Protein AF-A0A0G0DY60-F1 (afdb_monomer_lite)

Foldseek 3Di:
DDDDDDDPPPPPPPPDPVPQQPDDPPQQPAADVVLVVVLVVLLVVCVVVVPVLQDPVNLVVLLVVLVPDDSSSLSSCSRVDDSVVCVVRVSNVVSSVVNCVVVVRD

Structure (mmCIF, N/CA/C/O backbone):
data_AF-A0A0G0DY60-F1
#
_entry.id   AF-A0A0G0DY60-F1
#
loop_
_atom_site.group_PDB
_atom_site.id
_atom_site.type_symbol
_atom_site.label_atom_id
_atom_site.label_alt_id
_atom_site.label_comp_id
_atom_site.label_asym_id
_atom_site.label_entity_id
_atom_site.label_seq_id
_atom_site.pdbx_PDB_ins_code
_atom_site.Cartn_x
_atom_site.Cartn_y
_atom_site.Cartn_z
_atom_site.occupancy
_atom_site.B_iso_or_equiv
_atom_site.auth_seq_id
_atom_site.auth_comp_id
_atom_site.auth_asym_id
_atom_site.auth_atom_id
_atom_site.pdbx_PDB_model_num
ATOM 1 N N . MET A 1 1 ? 4.937 -46.566 -21.664 1.00 40.16 1 MET A N 1
ATOM 2 C CA . MET A 1 1 ? 4.928 -46.149 -20.248 1.00 40.16 1 MET A CA 1
ATOM 3 C C . MET A 1 1 ? 6.001 -45.088 -20.093 1.00 40.16 1 MET A C 1
ATOM 5 O O . MET A 1 1 ? 7.164 -45.420 -20.245 1.00 40.16 1 MET A O 1
ATOM 9 N N . GLY A 1 2 ? 5.619 -43.816 -19.971 1.00 41.22 2 GLY A N 1
ATOM 10 C CA . GLY A 1 2 ? 6.575 -42.716 -19.815 1.00 41.22 2 GLY A CA 1
ATOM 11 C C . GLY A 1 2 ? 6.740 -42.396 -18.337 1.00 41.22 2 GLY A C 1
ATOM 12 O O . GLY A 1 2 ? 5.759 -42.042 -17.687 1.00 41.22 2 GLY A O 1
ATOM 13 N N . GLU A 1 3 ? 7.946 -42.557 -17.801 1.00 44.81 3 GLU A N 1
ATOM 14 C CA . GLU A 1 3 ? 8.263 -42.118 -16.444 1.00 44.81 3 GLU A CA 1
ATOM 15 C C . GLU A 1 3 ? 8.274 -40.586 -16.380 1.00 44.81 3 GLU A C 1
ATOM 17 O O . GLU A 1 3 ? 8.989 -39.908 -17.118 1.00 44.81 3 GLU A O 1
ATOM 22 N N . LEU A 1 4 ? 7.450 -40.035 -15.488 1.00 55.19 4 LEU A N 1
ATOM 23 C CA . LEU A 1 4 ? 7.444 -38.617 -15.152 1.00 55.19 4 LEU A CA 1
ATOM 24 C C . LEU A 1 4 ? 8.700 -38.293 -14.337 1.00 55.19 4 LEU A C 1
ATOM 26 O O . LEU A 1 4 ? 8.800 -38.650 -13.162 1.00 55.19 4 LEU A O 1
ATOM 30 N N . ILE A 1 5 ? 9.642 -37.583 -14.956 1.00 58.72 5 ILE A N 1
ATOM 31 C CA . ILE A 1 5 ? 10.816 -37.020 -14.285 1.00 58.72 5 ILE A CA 1
ATOM 32 C C . ILE A 1 5 ? 10.327 -36.016 -13.229 1.00 58.72 5 ILE A C 1
ATOM 34 O O . ILE A 1 5 ? 9.822 -34.940 -13.555 1.00 58.72 5 ILE A O 1
ATOM 38 N N . LYS A 1 6 ? 10.467 -36.359 -11.945 1.00 47.03 6 LYS A N 1
ATOM 39 C CA . LYS A 1 6 ? 10.267 -35.414 -10.840 1.00 47.03 6 LYS A CA 1
ATOM 40 C C . LYS A 1 6 ? 11.516 -34.548 -10.707 1.00 47.03 6 LYS A C 1
ATOM 42 O O . LYS A 1 6 ? 12.555 -35.014 -10.252 1.00 47.03 6 LYS A O 1
ATOM 47 N N . PHE A 1 7 ? 11.401 -33.280 -11.088 1.00 56.94 7 PHE A N 1
ATOM 48 C CA . PHE A 1 7 ? 12.442 -32.283 -10.857 1.00 56.94 7 PHE A CA 1
ATOM 49 C C . PHE A 1 7 ? 12.549 -31.966 -9.351 1.00 56.94 7 PHE A C 1
ATOM 51 O O . PHE A 1 7 ? 11.551 -31.548 -8.750 1.00 56.94 7 PHE A O 1
ATOM 58 N N . PRO A 1 8 ? 13.731 -32.108 -8.722 1.00 45.53 8 PRO A N 1
ATOM 59 C CA . PRO A 1 8 ? 13.961 -31.680 -7.348 1.00 45.53 8 PRO A CA 1
ATOM 60 C C . PRO A 1 8 ? 14.134 -30.158 -7.350 1.00 45.53 8 PRO A C 1
ATOM 62 O O . PRO A 1 8 ? 15.235 -29.626 -7.439 1.00 45.53 8 PRO A O 1
ATOM 65 N N . GLY A 1 9 ? 13.016 -29.442 -7.355 1.00 44.66 9 GLY A N 1
ATOM 66 C CA . GLY A 1 9 ? 13.031 -27.982 -7.450 1.00 44.66 9 GLY A CA 1
ATOM 67 C C . GLY A 1 9 ? 11.677 -27.306 -7.284 1.00 44.66 9 GLY A C 1
ATOM 68 O O . GLY A 1 9 ? 11.631 -26.088 -7.136 1.00 44.66 9 GLY A O 1
ATOM 69 N N . ALA A 1 10 ? 10.577 -28.062 -7.221 1.00 43.22 10 ALA A N 1
ATOM 70 C CA . ALA A 1 10 ? 9.277 -27.539 -6.809 1.00 43.22 10 ALA A CA 1
ATOM 71 C C . ALA A 1 10 ? 9.225 -27.361 -5.281 1.00 43.22 10 ALA A C 1
ATOM 73 O O . ALA A 1 10 ? 8.332 -27.856 -4.601 1.00 43.22 10 ALA A O 1
ATOM 74 N N . GLY A 1 11 ? 10.214 -26.652 -4.732 1.00 40.91 11 GLY A N 1
ATOM 75 C CA . GLY A 1 11 ? 10.046 -25.986 -3.458 1.00 40.91 11 GLY A CA 1
ATOM 76 C C . GLY A 1 11 ? 8.960 -24.948 -3.673 1.00 40.91 11 GLY A C 1
ATOM 77 O O . GLY A 1 11 ? 9.221 -23.871 -4.208 1.00 40.91 11 GLY A O 1
ATOM 78 N N . THR A 1 12 ? 7.727 -25.291 -3.306 1.00 43.06 12 THR A N 1
ATOM 79 C CA . THR A 1 12 ? 6.711 -24.306 -2.957 1.00 43.06 12 THR A CA 1
ATOM 80 C C . THR A 1 12 ? 7.394 -23.325 -2.022 1.00 43.06 12 THR A C 1
ATOM 82 O O . THR A 1 12 ? 7.691 -23.656 -0.874 1.00 43.06 12 THR A O 1
ATOM 85 N N . LYS A 1 13 ? 7.748 -22.146 -2.541 1.00 42.16 13 LYS A N 1
ATOM 86 C CA . LYS A 1 13 ? 8.224 -21.041 -1.723 1.00 42.16 13 LYS A CA 1
ATOM 87 C C . LYS A 1 13 ? 7.042 -20.625 -0.860 1.00 42.16 13 LYS A C 1
ATOM 89 O O . LYS A 1 13 ? 6.289 -19.728 -1.216 1.00 42.16 13 LYS A O 1
ATOM 94 N N . SER A 1 14 ? 6.891 -21.296 0.273 1.00 46.50 14 SER A N 1
ATOM 95 C CA . SER A 1 14 ? 6.201 -20.792 1.451 1.00 46.50 14 SER A CA 1
ATOM 96 C C . SER A 1 14 ? 7.027 -19.620 1.972 1.00 46.50 14 SER A C 1
ATOM 98 O O . SER A 1 14 ? 7.756 -19.739 2.946 1.00 46.50 14 SER A O 1
ATOM 100 N N . VAL A 1 15 ? 7.043 -18.513 1.238 1.00 44.12 15 VAL A N 1
ATOM 101 C CA . VAL A 1 15 ? 7.861 -17.346 1.557 1.00 44.12 15 VAL A CA 1
ATOM 102 C C . VAL A 1 15 ? 6.949 -16.148 1.405 1.00 44.12 15 VAL A C 1
ATOM 104 O O . VAL A 1 15 ? 6.679 -15.756 0.279 1.00 44.12 15 VAL A O 1
ATOM 107 N N . GLU A 1 16 ? 6.445 -15.649 2.539 1.00 48.75 16 GLU A N 1
ATOM 108 C CA . GLU A 1 16 ? 6.073 -14.241 2.817 1.00 48.75 16 GLU A CA 1
ATOM 109 C C . GLU A 1 16 ? 4.984 -14.080 3.898 1.00 48.75 16 GLU A C 1
ATOM 111 O O . GLU A 1 16 ? 4.630 -12.949 4.210 1.00 48.75 16 GLU A O 1
ATOM 116 N N . LYS A 1 17 ? 4.485 -15.148 4.544 1.00 47.47 17 LYS A N 1
ATOM 117 C CA . LYS A 1 17 ? 3.609 -14.979 5.728 1.00 47.47 17 LYS A CA 1
ATOM 118 C C . LYS A 1 17 ? 4.347 -14.519 6.997 1.00 47.47 17 LYS A C 1
ATOM 120 O O . LYS A 1 17 ? 3.706 -14.007 7.902 1.00 47.47 17 LYS A O 1
ATOM 125 N N . ASP A 1 18 ? 5.675 -14.631 7.040 1.00 47.06 18 ASP A N 1
ATOM 126 C CA . ASP A 1 18 ? 6.495 -14.257 8.210 1.00 47.06 18 ASP A CA 1
ATOM 127 C C . ASP A 1 18 ? 6.767 -12.747 8.357 1.00 47.06 18 ASP A C 1
ATOM 129 O O . ASP A 1 18 ? 7.358 -12.309 9.338 1.00 47.06 18 ASP A O 1
ATOM 133 N N . ASN A 1 19 ? 6.337 -11.928 7.392 1.00 55.16 19 ASN A N 1
ATOM 134 C CA . ASN A 1 19 ? 6.605 -10.487 7.393 1.00 55.16 19 ASN A CA 1
ATOM 135 C C . ASN A 1 19 ? 5.370 -9.635 7.710 1.00 55.16 19 ASN A C 1
ATOM 137 O O . ASN A 1 19 ? 5.408 -8.437 7.448 1.00 55.16 19 ASN A O 1
ATOM 141 N N . SER A 1 20 ? 4.275 -10.206 8.225 1.00 58.12 20 SER A N 1
ATOM 142 C CA . SER A 1 20 ? 3.137 -9.380 8.648 1.00 58.12 20 SER A CA 1
ATOM 143 C C . SER A 1 20 ? 3.593 -8.354 9.699 1.00 58.12 20 SER A C 1
ATOM 145 O O . SER A 1 20 ? 4.403 -8.692 10.571 1.00 58.12 20 SER A O 1
ATOM 147 N N . PRO A 1 21 ? 3.117 -7.097 9.624 1.00 62.12 21 PRO A N 1
ATOM 148 C CA . PRO A 1 21 ? 3.497 -6.056 10.565 1.00 62.12 21 PRO A CA 1
ATOM 149 C C . PRO A 1 21 ? 3.193 -6.539 11.982 1.00 62.12 21 PRO A C 1
ATOM 151 O O . PRO A 1 21 ? 2.112 -7.066 12.259 1.00 62.12 21 PRO A O 1
ATOM 154 N N . LYS A 1 22 ? 4.172 -6.403 12.882 1.00 61.50 22 LYS A N 1
ATOM 155 C CA . LYS A 1 22 ? 3.987 -6.721 14.300 1.00 61.50 22 LYS A CA 1
ATOM 156 C C . LYS A 1 22 ? 3.059 -5.671 14.900 1.00 61.50 22 LYS A C 1
ATOM 158 O O . LYS A 1 22 ? 3.511 -4.654 15.415 1.00 61.50 22 LYS A O 1
ATOM 163 N N . ASN A 1 23 ? 1.761 -5.913 14.784 1.00 56.84 23 ASN A N 1
ATOM 164 C CA . ASN A 1 23 ? 0.735 -5.030 15.309 1.00 56.84 23 ASN A CA 1
ATOM 165 C C . ASN A 1 23 ? 0.715 -5.157 16.835 1.00 56.84 23 ASN A C 1
ATOM 167 O O . ASN A 1 23 ? 0.447 -6.237 17.362 1.00 56.84 23 ASN A O 1
ATOM 171 N N . LYS A 1 24 ? 0.983 -4.062 17.553 1.00 56.22 24 LYS A N 1
ATOM 172 C CA . LYS A 1 24 ? 0.576 -3.960 18.958 1.00 56.22 24 LYS A CA 1
ATOM 173 C C . LYS A 1 24 ? -0.938 -3.760 18.996 1.00 56.22 24 LYS A C 1
ATOM 175 O O . LYS A 1 24 ? -1.498 -3.099 18.117 1.00 56.22 24 LYS A O 1
ATOM 180 N N . GLU A 1 25 ? -1.605 -4.351 19.984 1.00 52.47 25 GLU A N 1
ATOM 181 C CA . GLU A 1 25 ? -3.057 -4.231 20.143 1.00 52.47 25 GLU A CA 1
ATOM 182 C C . GLU A 1 25 ? -3.475 -2.748 20.147 1.00 52.47 25 GLU A C 1
ATOM 184 O O . GLU A 1 25 ? -2.994 -1.957 20.954 1.00 52.47 25 GLU A O 1
ATOM 189 N N . GLY A 1 26 ? -4.342 -2.364 19.204 1.00 58.75 26 GLY A N 1
ATOM 190 C CA . GLY A 1 26 ? -4.925 -1.020 19.104 1.00 58.75 26 GLY A CA 1
ATOM 191 C C . GLY A 1 26 ? -4.231 -0.015 18.172 1.00 58.75 26 GLY A C 1
ATOM 192 O O . GLY A 1 26 ? -4.876 0.957 17.787 1.00 58.75 26 GLY A O 1
ATOM 193 N N . GLU A 1 27 ? -2.981 -0.229 17.737 1.00 60.53 27 GLU A N 1
ATOM 194 C CA . GLU A 1 27 ? -2.251 0.761 16.907 1.00 60.53 27 GLU A CA 1
ATOM 195 C C . GLU A 1 27 ? -2.738 0.833 15.442 1.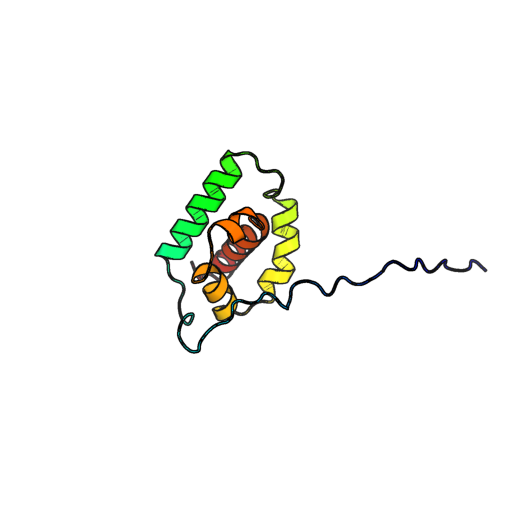00 60.53 27 GLU A C 1
ATOM 197 O O . GLU A 1 27 ? -2.514 1.8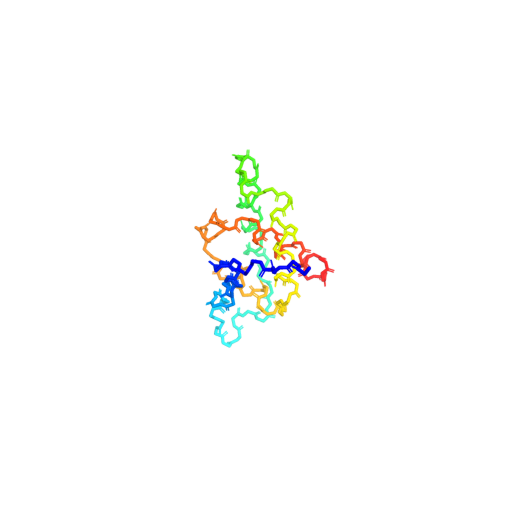36 14.766 1.00 60.53 27 GLU A O 1
ATOM 202 N N . ASN A 1 28 ? -3.458 -0.184 14.950 1.00 67.44 28 ASN A N 1
ATOM 203 C CA . ASN A 1 28 ? -3.857 -0.304 13.536 1.00 67.44 28 ASN A CA 1
ATOM 204 C C . ASN A 1 28 ? -5.359 -0.529 13.326 1.00 67.44 28 ASN A C 1
ATOM 206 O O . ASN A 1 28 ? -5.773 -1.076 12.308 1.00 67.44 28 ASN A O 1
ATOM 210 N N . SER A 1 29 ? -6.185 -0.101 14.281 1.00 75.88 29 SER A N 1
ATOM 211 C CA . SER A 1 29 ? -7.647 -0.222 14.188 1.00 75.88 29 SER A CA 1
ATOM 212 C C . SER A 1 29 ? -8.251 0.632 13.066 1.00 75.88 29 SER A C 1
ATOM 214 O O . SER A 1 29 ? -9.367 0.371 12.630 1.00 75.88 29 SER A O 1
ATOM 216 N N . TYR A 1 30 ? -7.516 1.645 12.598 1.00 83.12 30 TYR A N 1
ATOM 217 C CA . TYR A 1 30 ? -7.944 2.564 11.549 1.00 83.12 30 TYR A CA 1
ATOM 218 C C . TYR A 1 30 ? -6.796 2.878 10.588 1.00 83.12 30 TYR A C 1
ATOM 220 O O . TYR A 1 30 ? -5.621 2.897 10.972 1.00 83.12 30 TYR A O 1
ATOM 228 N N . LEU A 1 31 ? -7.152 3.182 9.341 1.00 85.88 31 LEU A N 1
ATOM 229 C CA . LEU A 1 31 ? -6.212 3.633 8.323 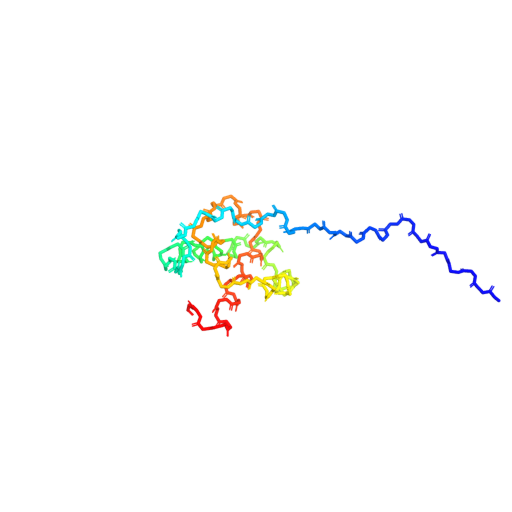1.00 85.88 31 LEU A CA 1
ATOM 230 C C . LEU A 1 31 ? -5.750 5.066 8.609 1.00 85.88 31 LEU A C 1
ATOM 232 O O . LEU A 1 31 ? -6.556 5.998 8.651 1.00 85.88 31 LEU A O 1
ATOM 236 N N . ASN A 1 32 ? -4.441 5.272 8.754 1.00 88.19 32 ASN A N 1
ATOM 237 C CA . ASN A 1 32 ? -3.879 6.612 8.856 1.00 88.19 32 ASN A CA 1
ATOM 238 C C . ASN A 1 32 ? -3.767 7.239 7.456 1.00 88.19 32 ASN A C 1
ATOM 240 O O . ASN A 1 32 ? -2.851 6.946 6.687 1.00 88.19 32 ASN A O 1
ATOM 244 N N . THR A 1 33 ? -4.690 8.143 7.127 1.00 87.56 33 THR A N 1
ATOM 245 C CA . THR A 1 33 ? -4.761 8.788 5.805 1.00 87.56 33 THR A CA 1
ATOM 246 C C . THR A 1 33 ? -3.526 9.621 5.465 1.00 87.56 33 THR A C 1
ATOM 248 O O . THR A 1 33 ? -3.153 9.699 4.296 1.00 87.56 33 THR A O 1
ATOM 251 N N . LYS A 1 34 ? -2.828 10.195 6.457 1.00 89.69 34 LYS A N 1
ATOM 252 C CA . LYS A 1 34 ? -1.557 10.899 6.212 1.00 89.69 34 LYS A CA 1
ATOM 253 C C . LYS A 1 34 ? -0.488 9.924 5.732 1.00 89.69 34 LYS A C 1
ATOM 255 O O . LYS A 1 34 ? 0.153 10.175 4.718 1.00 89.69 34 LYS A O 1
ATOM 260 N N . LYS A 1 35 ? -0.358 8.783 6.415 1.00 89.81 35 LYS A N 1
ATOM 261 C CA . LYS A 1 35 ? 0.572 7.714 6.032 1.00 89.81 35 LYS A CA 1
ATOM 262 C C . LYS A 1 35 ? 0.243 7.142 4.657 1.00 89.81 35 LYS A C 1
ATOM 264 O O . LYS A 1 35 ? 1.144 6.951 3.849 1.00 89.81 35 LYS A O 1
ATOM 269 N N . LEU A 1 36 ? -1.040 6.958 4.354 1.00 90.69 36 LEU A N 1
ATOM 270 C CA . LEU A 1 36 ? -1.494 6.541 3.028 1.00 90.69 36 LEU A CA 1
ATOM 271 C C . LEU A 1 36 ? -1.027 7.509 1.927 1.00 90.69 36 LEU A C 1
ATOM 273 O O . LEU A 1 36 ? -0.495 7.074 0.907 1.00 90.69 36 LEU A O 1
ATOM 277 N N . VAL A 1 37 ? -1.193 8.819 2.135 1.00 91.50 37 VAL A N 1
ATOM 278 C CA . VAL A 1 37 ? -0.736 9.843 1.182 1.00 91.50 37 VAL A CA 1
ATOM 279 C C . VAL A 1 37 ? 0.789 9.825 1.032 1.00 91.50 37 VAL A C 1
ATOM 281 O O . VAL A 1 37 ? 1.290 9.935 -0.087 1.00 91.50 37 VAL A O 1
ATOM 284 N N . GLU A 1 38 ? 1.540 9.637 2.121 1.00 91.12 38 GLU A N 1
ATOM 285 C CA . GLU A 1 38 ? 3.001 9.498 2.060 1.00 91.12 38 GLU A CA 1
ATOM 286 C C . GLU A 1 38 ? 3.421 8.276 1.219 1.00 91.12 38 GLU A C 1
ATOM 288 O O . GLU A 1 38 ? 4.255 8.408 0.319 1.00 91.12 38 GLU A O 1
ATOM 293 N N . VAL A 1 39 ? 2.788 7.114 1.431 1.00 90.38 39 VAL A N 1
ATOM 294 C CA . VAL A 1 39 ? 3.008 5.898 0.626 1.00 90.38 39 VAL A CA 1
ATOM 295 C C . VAL A 1 39 ? 2.732 6.175 -0.853 1.00 90.38 39 VAL A C 1
ATOM 297 O O . VAL A 1 39 ? 3.561 5.856 -1.706 1.00 90.38 39 VAL A O 1
ATOM 300 N N . LEU A 1 40 ? 1.602 6.810 -1.174 1.00 89.81 40 LEU A N 1
ATOM 301 C CA . LEU A 1 40 ? 1.227 7.144 -2.551 1.00 89.81 40 LEU A CA 1
ATOM 302 C C . LEU A 1 40 ? 2.226 8.082 -3.229 1.00 89.81 40 LEU A C 1
ATOM 304 O O . LEU A 1 40 ? 2.550 7.889 -4.405 1.00 89.81 40 LEU A O 1
ATOM 308 N N . ASN A 1 41 ? 2.743 9.071 -2.503 1.00 90.38 41 ASN A N 1
ATOM 309 C CA . ASN A 1 41 ? 3.761 9.980 -3.020 1.00 90.38 41 ASN A CA 1
ATOM 310 C C . ASN A 1 41 ? 5.052 9.230 -3.362 1.00 90.38 41 ASN A C 1
ATOM 312 O O . ASN A 1 41 ? 5.605 9.428 -4.447 1.00 90.38 41 ASN A O 1
ATOM 316 N N . ILE A 1 42 ? 5.491 8.317 -2.489 1.00 89.31 42 ILE A N 1
ATOM 317 C CA . ILE A 1 42 ? 6.673 7.480 -2.730 1.00 89.31 42 ILE A CA 1
ATOM 318 C C . ILE A 1 42 ? 6.436 6.578 -3.945 1.00 89.31 42 ILE A C 1
ATOM 320 O O . ILE A 1 42 ? 7.243 6.578 -4.872 1.00 89.31 42 ILE A O 1
ATOM 324 N N . LEU A 1 43 ? 5.308 5.865 -4.005 1.00 87.19 43 LEU A N 1
ATOM 325 C CA . LEU A 1 43 ? 4.969 5.005 -5.144 1.00 87.19 43 LEU A CA 1
ATOM 326 C C . LEU A 1 43 ? 4.914 5.787 -6.464 1.00 87.19 43 LEU A C 1
ATOM 328 O O . LEU A 1 43 ? 5.419 5.323 -7.486 1.00 87.19 43 LEU A O 1
ATOM 332 N N . THR A 1 44 ? 4.362 7.000 -6.442 1.00 86.62 44 THR A N 1
ATOM 333 C CA . THR A 1 44 ? 4.307 7.884 -7.614 1.00 86.62 44 THR A CA 1
ATOM 334 C C . THR A 1 44 ? 5.703 8.314 -8.060 1.00 86.62 44 THR A C 1
ATOM 336 O O . THR A 1 44 ? 5.987 8.318 -9.260 1.00 86.62 44 THR A O 1
ATOM 339 N N . ALA A 1 45 ? 6.594 8.642 -7.121 1.00 87.00 45 ALA A N 1
ATOM 340 C CA . ALA A 1 45 ? 7.984 8.970 -7.426 1.00 87.00 45 ALA A CA 1
ATOM 341 C C . ALA A 1 45 ? 8.728 7.770 -8.039 1.00 87.00 45 ALA A C 1
ATOM 343 O O . ALA A 1 45 ? 9.403 7.922 -9.056 1.00 87.00 45 ALA A O 1
ATOM 344 N N . LEU A 1 46 ? 8.537 6.567 -7.487 1.00 83.81 46 LEU A N 1
ATOM 345 C CA . LEU A 1 46 ? 9.139 5.331 -8.001 1.00 83.81 46 LEU A CA 1
ATOM 346 C C . LEU A 1 46 ? 8.617 4.968 -9.399 1.00 83.81 46 LEU A C 1
ATOM 348 O O . LEU A 1 46 ? 9.392 4.536 -10.251 1.00 83.81 46 LEU A O 1
ATOM 352 N N . LYS A 1 47 ? 7.327 5.204 -9.670 1.00 80.81 47 LYS A N 1
ATOM 353 C CA . LYS A 1 47 ? 6.735 5.033 -11.005 1.00 80.81 47 LYS A CA 1
ATOM 354 C C . LYS A 1 47 ? 7.333 6.007 -12.024 1.00 80.81 47 LYS A C 1
ATOM 356 O O . LYS A 1 47 ? 7.624 5.606 -13.145 1.00 80.81 47 LYS A O 1
ATOM 361 N N . LYS A 1 48 ? 7.531 7.276 -11.646 1.00 82.06 48 LYS A N 1
ATOM 362 C CA . LYS A 1 48 ? 8.167 8.290 -12.511 1.00 82.06 48 LYS A CA 1
ATOM 363 C C . LYS A 1 48 ? 9.634 7.979 -12.807 1.00 82.06 48 LYS A C 1
ATOM 365 O O . LYS A 1 48 ? 10.107 8.316 -13.884 1.00 82.06 48 LYS A O 1
ATOM 370 N N . ALA A 1 49 ? 10.328 7.328 -11.877 1.00 80.69 49 ALA A N 1
ATOM 371 C CA . ALA A 1 49 ? 11.707 6.880 -12.051 1.00 80.69 49 ALA A CA 1
ATOM 372 C C . ALA A 1 49 ? 11.847 5.607 -12.922 1.00 80.69 49 ALA A C 1
ATOM 374 O O . ALA A 1 49 ? 12.943 5.062 -13.008 1.00 80.69 49 ALA A O 1
ATOM 375 N N . ASP A 1 50 ? 10.756 5.128 -13.539 1.00 68.19 50 ASP A N 1
ATOM 376 C CA . ASP A 1 50 ? 10.692 3.927 -14.391 1.00 68.19 50 ASP A CA 1
ATOM 377 C C . ASP A 1 50 ? 11.328 2.679 -13.755 1.00 68.19 50 ASP A C 1
ATOM 379 O O . ASP A 1 50 ? 12.037 1.879 -14.375 1.00 68.19 50 ASP A O 1
ATOM 383 N N . ILE A 1 51 ? 11.094 2.501 -12.454 1.00 65.69 51 ILE A N 1
ATOM 384 C CA . ILE A 1 51 ? 11.617 1.339 -11.751 1.00 65.69 51 ILE A CA 1
ATOM 385 C C . ILE A 1 51 ? 10.836 0.110 -12.229 1.00 65.69 51 ILE A C 1
ATOM 387 O O . ILE A 1 51 ? 9.680 -0.099 -11.860 1.00 65.69 51 ILE A O 1
ATOM 391 N N . ARG A 1 52 ? 11.500 -0.744 -13.022 1.00 58.56 52 ARG A N 1
ATOM 392 C CA . ARG A 1 52 ? 10.945 -1.980 -13.621 1.00 58.56 52 ARG A CA 1
ATOM 393 C C . ARG A 1 52 ? 10.216 -2.902 -12.630 1.00 58.56 52 ARG A C 1
ATOM 395 O O . ARG A 1 52 ? 9.375 -3.696 -13.042 1.00 58.56 52 ARG A O 1
ATOM 402 N N . SER A 1 53 ? 10.516 -2.815 -11.331 1.00 57.91 53 SER A N 1
ATOM 403 C CA . SER A 1 53 ? 9.847 -3.576 -10.265 1.00 57.91 53 SER A CA 1
ATOM 404 C C . SER A 1 53 ? 8.450 -3.053 -9.888 1.00 57.91 53 SER A C 1
ATOM 406 O O . SER A 1 53 ? 7.799 -3.661 -9.036 1.00 57.91 53 SER A O 1
ATOM 408 N N . PHE A 1 54 ? 7.966 -1.977 -10.521 1.00 59.69 54 PHE A N 1
ATOM 409 C CA . PHE A 1 54 ? 6.604 -1.434 -10.411 1.00 59.69 54 PHE A CA 1
ATOM 410 C C . PHE A 1 54 ? 5.742 -1.728 -11.659 1.00 59.69 54 PHE A C 1
ATOM 412 O O . PHE A 1 54 ? 4.859 -0.959 -12.032 1.00 59.69 54 PHE A O 1
ATOM 419 N N . GLY A 1 55 ? 6.005 -2.836 -12.356 1.00 63.66 55 GLY A N 1
ATOM 420 C CA . GLY A 1 55 ? 5.169 -3.261 -13.478 1.00 63.66 55 GLY A CA 1
ATOM 421 C C . GLY A 1 55 ? 3.772 -3.705 -13.023 1.00 63.66 55 GLY A C 1
ATOM 422 O O . GLY A 1 55 ? 3.620 -4.382 -12.006 1.00 63.66 55 GLY A O 1
ATOM 423 N N . GLN A 1 56 ? 2.738 -3.411 -13.818 1.00 66.62 56 GLN A N 1
ATOM 424 C CA . GLN A 1 56 ? 1.358 -3.844 -13.535 1.00 66.62 56 GLN A CA 1
ATOM 425 C C . GLN A 1 56 ? 1.251 -5.373 -13.349 1.00 66.62 56 GLN A C 1
ATOM 427 O O . GLN A 1 56 ? 0.484 -5.858 -12.521 1.00 66.62 56 GLN A O 1
ATOM 432 N N . HIS A 1 57 ? 2.075 -6.148 -14.062 1.00 70.44 57 HIS A N 1
ATOM 433 C CA . HIS A 1 57 ? 2.149 -7.604 -13.908 1.00 70.44 57 HIS A CA 1
ATOM 434 C C . HIS A 1 57 ? 2.609 -8.054 -12.513 1.00 70.44 57 HIS A C 1
ATOM 436 O O . HIS A 1 57 ? 2.099 -9.048 -11.994 1.00 70.44 57 HIS A O 1
ATOM 442 N N . THR A 1 58 ? 3.563 -7.350 -11.898 1.00 72.25 58 THR A N 1
ATOM 443 C CA . THR A 1 58 ? 4.044 -7.673 -10.547 1.00 72.25 58 THR A CA 1
ATOM 444 C C . THR A 1 58 ? 3.062 -7.235 -9.467 1.00 72.25 58 THR A C 1
ATOM 446 O O . THR A 1 58 ? 2.940 -7.943 -8.469 1.00 72.25 58 THR A O 1
ATOM 449 N N . VAL A 1 59 ? 2.313 -6.149 -9.687 1.00 75.00 59 VAL A N 1
ATOM 450 C CA . VAL A 1 59 ? 1.195 -5.740 -8.817 1.00 75.00 59 VAL A CA 1
ATOM 451 C C . VAL A 1 59 ? 0.088 -6.796 -8.839 1.00 75.00 59 VAL A C 1
ATOM 453 O O . VAL A 1 59 ? -0.292 -7.309 -7.789 1.00 75.00 59 VAL A O 1
ATOM 456 N N . ASN A 1 60 ? -0.351 -7.222 -10.029 1.00 74.50 60 ASN A N 1
ATOM 457 C CA . ASN A 1 60 ? -1.408 -8.228 -10.173 1.00 74.50 60 ASN A CA 1
ATOM 458 C C . ASN A 1 60 ? -1.050 -9.557 -9.486 1.00 74.50 60 ASN A C 1
ATOM 460 O O . ASN A 1 60 ? -1.897 -10.151 -8.832 1.00 74.50 60 ASN A O 1
ATOM 464 N N . ARG A 1 61 ? 0.217 -9.996 -9.557 1.00 75.44 61 ARG A N 1
ATOM 465 C CA . ARG A 1 61 ? 0.692 -11.198 -8.841 1.00 75.44 61 ARG A CA 1
ATOM 466 C C . ARG A 1 61 ? 0.653 -11.073 -7.319 1.00 75.44 61 ARG A C 1
ATOM 468 O O . ARG A 1 61 ? 0.588 -12.087 -6.635 1.00 75.44 61 ARG A O 1
ATOM 475 N N . LYS A 1 62 ? 0.771 -9.858 -6.783 1.00 79.00 62 LYS A N 1
ATOM 476 C CA . LYS A 1 62 ? 0.729 -9.610 -5.337 1.00 79.00 62 LYS A CA 1
ATOM 477 C C . LYS A 1 62 ? -0.696 -9.409 -4.826 1.00 79.00 62 LYS A C 1
ATOM 479 O O . LYS A 1 62 ? -0.898 -9.492 -3.619 1.00 79.00 62 LYS A O 1
ATOM 484 N N . ARG A 1 63 ? -1.673 -9.224 -5.719 1.00 80.25 63 ARG A N 1
ATOM 485 C CA . ARG A 1 63 ? -3.084 -9.038 -5.367 1.00 80.25 63 ARG A CA 1
ATOM 486 C C . ARG A 1 63 ? -3.671 -10.237 -4.628 1.00 80.25 63 ARG A C 1
ATOM 488 O O . ARG A 1 63 ? -4.326 -10.032 -3.622 1.00 80.25 63 ARG A O 1
ATOM 495 N N . ASP A 1 64 ? -3.360 -11.465 -5.045 1.00 81.62 64 ASP A N 1
ATOM 496 C CA . ASP A 1 64 ? -3.856 -12.675 -4.366 1.00 81.62 64 ASP A CA 1
ATOM 497 C C . ASP A 1 64 ? -3.330 -12.787 -2.925 1.00 81.62 64 ASP A C 1
ATOM 499 O O . ASP A 1 64 ? -4.054 -13.183 -2.013 1.00 81.62 64 ASP A O 1
ATOM 503 N N . LEU A 1 65 ? -2.068 -12.394 -2.702 1.00 84.44 65 LEU A N 1
ATOM 504 C CA . LEU A 1 65 ? -1.471 -12.357 -1.366 1.00 84.44 65 LEU A CA 1
ATOM 505 C C . LEU A 1 65 ? -2.142 -11.282 -0.503 1.00 84.44 65 LEU A C 1
ATOM 507 O O . LEU A 1 65 ? -2.560 -11.563 0.616 1.00 84.44 65 LEU A O 1
ATOM 511 N N . VAL A 1 66 ? -2.257 -10.065 -1.032 1.00 86.31 66 VAL A N 1
ATOM 512 C CA . VAL A 1 66 ? -2.833 -8.919 -0.319 1.00 86.31 66 VAL A CA 1
ATOM 513 C C . VAL A 1 66 ? -4.327 -9.113 -0.045 1.00 86.31 66 VAL A C 1
ATOM 515 O O . VAL A 1 66 ? -4.789 -8.793 1.044 1.00 86.31 66 VAL A O 1
ATOM 518 N N . GLY A 1 67 ? -5.072 -9.710 -0.976 1.00 85.12 67 GLY A N 1
ATOM 519 C CA . GLY A 1 67 ? -6.488 -10.036 -0.809 1.00 85.12 67 GLY A CA 1
ATOM 520 C C . GLY A 1 67 ? -6.751 -11.032 0.323 1.00 85.12 67 GLY A C 1
ATOM 521 O O . GLY A 1 67 ? -7.843 -11.046 0.883 1.00 85.12 67 GLY A O 1
ATOM 522 N N . SER A 1 68 ? -5.747 -11.823 0.718 1.00 86.81 68 SER A N 1
ATOM 523 C CA . SER A 1 68 ? -5.850 -12.719 1.876 1.00 86.81 68 SER A CA 1
ATOM 524 C C . SER A 1 68 ? -5.670 -12.024 3.231 1.00 86.81 68 SER A C 1
ATOM 526 O O . SER A 1 68 ? -5.955 -12.639 4.258 1.00 86.81 68 SER A O 1
ATOM 528 N N . TYR A 1 69 ? -5.216 -10.766 3.253 1.00 87.44 69 TYR A N 1
ATOM 529 C CA . TYR A 1 69 ? -5.050 -10.006 4.488 1.00 87.44 69 TYR A CA 1
ATOM 530 C C . TYR A 1 69 ? -6.372 -9.418 4.983 1.00 87.44 69 TYR A C 1
ATOM 532 O O . TYR A 1 69 ? -7.230 -8.977 4.210 1.00 87.44 69 TYR A O 1
ATOM 540 N N . SER A 1 70 ? -6.511 -9.387 6.305 1.00 87.56 70 SER A N 1
ATOM 541 C CA . SER A 1 70 ? -7.559 -8.641 6.996 1.00 87.56 70 SER A CA 1
ATOM 542 C C . SER A 1 70 ? -7.340 -7.131 6.877 1.00 87.56 70 SER A C 1
ATOM 544 O O . SER A 1 70 ? -6.224 -6.661 6.651 1.00 87.56 70 SER A O 1
ATOM 546 N N . ASP A 1 71 ? -8.397 -6.347 7.078 1.00 88.25 71 ASP A N 1
ATOM 547 C CA . ASP A 1 71 ? -8.320 -4.883 6.988 1.00 88.25 71 ASP A CA 1
ATOM 548 C C . ASP A 1 71 ? -7.303 -4.305 7.985 1.00 88.25 71 ASP A C 1
ATOM 550 O O . ASP A 1 71 ? -6.525 -3.421 7.638 1.00 88.25 71 ASP A O 1
ATOM 554 N N . ILE A 1 72 ? -7.219 -4.880 9.190 1.00 87.69 72 ILE A N 1
ATOM 555 C CA . ILE A 1 72 ? -6.248 -4.492 10.226 1.00 87.69 72 ILE A CA 1
ATOM 556 C C . ILE A 1 72 ? -4.807 -4.768 9.773 1.00 87.69 72 ILE A C 1
ATOM 558 O O . ILE A 1 72 ? -3.899 -3.993 10.074 1.00 87.69 72 ILE A O 1
ATOM 562 N N . GLU A 1 73 ? -4.565 -5.857 9.044 1.00 87.69 73 GLU A N 1
ATOM 563 C CA . GLU A 1 73 ? -3.245 -6.139 8.473 1.00 87.69 73 GLU A CA 1
ATOM 564 C C . GLU A 1 73 ? -2.901 -5.145 7.361 1.00 87.69 73 GLU A C 1
ATOM 566 O O . GLU A 1 73 ? -1.786 -4.622 7.348 1.00 87.69 7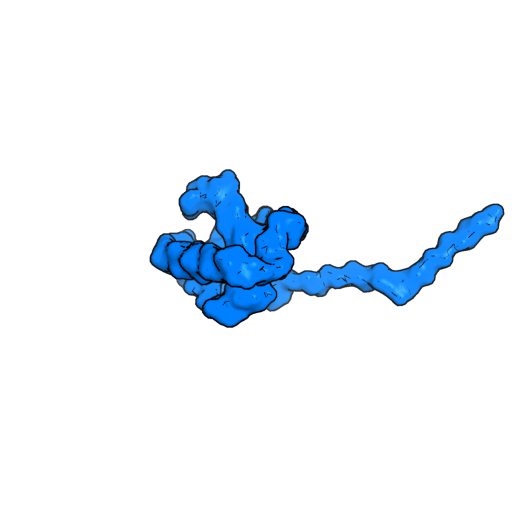3 GLU A O 1
ATOM 571 N N . LEU A 1 74 ? -3.854 -4.824 6.475 1.00 88.81 74 LEU A N 1
ATOM 572 C CA . LEU A 1 74 ? -3.668 -3.808 5.431 1.00 88.81 74 LEU A CA 1
ATOM 573 C C . LEU A 1 74 ? -3.362 -2.435 6.043 1.00 88.81 74 LEU A C 1
ATOM 575 O O . LEU 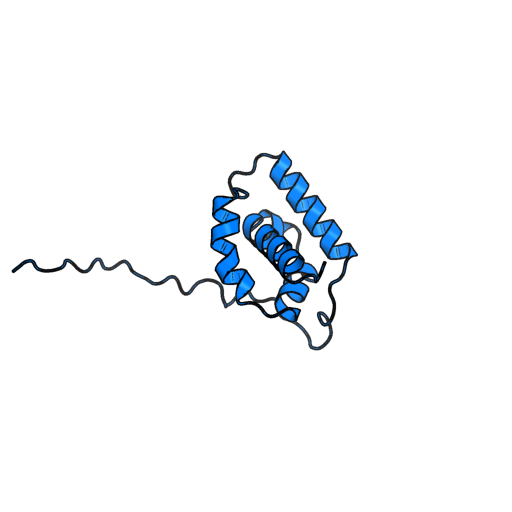A 1 74 ? -2.424 -1.758 5.618 1.00 88.81 74 LEU A O 1
ATOM 579 N N . PHE A 1 75 ? -4.099 -2.046 7.085 1.00 90.31 75 PHE A N 1
ATOM 580 C CA . PHE A 1 75 ? -3.841 -0.816 7.830 1.00 90.31 75 PHE A CA 1
ATOM 581 C C . PHE A 1 75 ? -2.491 -0.872 8.531 1.00 90.31 75 PHE A C 1
ATOM 583 O O . PHE A 1 75 ? -1.752 0.102 8.485 1.00 90.31 75 PHE A O 1
ATOM 590 N N . GLY A 1 76 ? -2.119 -2.012 9.113 1.00 88.88 76 GLY A N 1
ATOM 591 C CA . GLY A 1 76 ? -0.817 -2.202 9.745 1.00 88.88 76 GLY A CA 1
ATOM 592 C C . GLY A 1 76 ? 0.344 -1.984 8.783 1.00 88.88 76 GLY A C 1
ATOM 593 O O . GLY A 1 76 ? 1.309 -1.310 9.145 1.00 88.88 76 GLY A O 1
ATOM 594 N N . TRP A 1 77 ? 0.226 -2.473 7.547 1.00 89.31 77 TRP A N 1
ATOM 595 C CA . TRP A 1 77 ? 1.231 -2.269 6.505 1.00 89.31 77 TRP A CA 1
ATOM 596 C C . TRP A 1 77 ? 1.381 -0.799 6.113 1.00 89.31 77 TRP A C 1
ATOM 598 O O . TRP A 1 77 ? 2.501 -0.340 5.897 1.00 89.31 77 TRP A O 1
ATOM 608 N N . ILE A 1 78 ? 0.271 -0.059 6.030 1.00 90.81 78 ILE A N 1
ATOM 609 C CA . ILE A 1 78 ? 0.286 1.373 5.702 1.00 90.81 78 ILE A CA 1
ATOM 610 C C . ILE A 1 78 ? 0.670 2.232 6.907 1.00 90.81 78 ILE A C 1
ATOM 612 O O . ILE A 1 78 ? 1.315 3.252 6.740 1.00 90.81 78 ILE A O 1
ATOM 616 N N . ASN A 1 79 ? 0.314 1.870 8.131 1.00 89.62 79 ASN A N 1
ATOM 617 C CA . ASN A 1 79 ? 0.594 2.707 9.295 1.00 89.62 79 ASN A CA 1
ATOM 618 C C . ASN A 1 79 ? 2.050 2.570 9.760 1.00 89.62 79 ASN A C 1
ATOM 620 O O . ASN A 1 79 ? 2.630 3.546 10.236 1.00 89.62 79 ASN A O 1
ATOM 624 N N . ASN A 1 80 ? 2.645 1.386 9.582 1.00 87.75 80 ASN A N 1
ATOM 625 C CA . ASN A 1 80 ? 3.977 1.041 10.092 1.00 87.75 80 ASN A CA 1
ATOM 626 C C . ASN A 1 80 ? 5.038 0.925 8.992 1.00 87.75 80 ASN A C 1
ATOM 628 O O . ASN A 1 80 ? 6.079 0.309 9.210 1.00 87.75 80 ASN A O 1
ATOM 632 N N . TYR A 1 81 ? 4.786 1.487 7.807 1.00 88.25 81 TYR A N 1
ATOM 633 C CA . TYR A 1 81 ? 5.744 1.406 6.709 1.00 88.25 81 TYR A CA 1
ATOM 634 C C . TYR A 1 81 ? 7.052 2.144 7.037 1.00 88.25 81 TYR A C 1
ATOM 636 O O . TYR A 1 81 ? 7.061 3.199 7.680 1.00 88.25 81 TYR A O 1
ATOM 644 N N . THR A 1 82 ? 8.150 1.646 6.473 1.00 87.19 82 THR A N 1
ATOM 645 C CA . THR A 1 82 ? 9.385 2.418 6.287 1.00 87.19 82 THR A CA 1
ATOM 646 C C . THR A 1 82 ? 9.612 2.735 4.809 1.00 87.19 82 THR A C 1
ATOM 648 O O . THR A 1 82 ? 9.217 1.977 3.920 1.00 87.19 82 THR A O 1
ATOM 651 N N . GLU A 1 83 ? 10.231 3.878 4.505 1.00 86.56 83 GLU A N 1
ATOM 652 C CA . GLU A 1 83 ? 10.455 4.291 3.111 1.00 86.56 83 GLU A CA 1
ATOM 653 C C . GLU A 1 83 ? 11.284 3.251 2.328 1.00 86.56 83 GLU A C 1
ATOM 655 O O . GLU A 1 83 ? 10.986 2.955 1.168 1.00 86.56 83 GLU A O 1
ATOM 660 N N . ASP A 1 84 ? 12.276 2.634 2.976 1.00 85.81 84 ASP A N 1
ATOM 661 C CA . ASP A 1 84 ? 13.093 1.573 2.382 1.00 85.81 84 ASP A CA 1
ATOM 662 C C . ASP A 1 84 ? 12.290 0.308 2.051 1.00 85.81 84 ASP A C 1
ATOM 664 O O . ASP A 1 84 ? 12.565 -0.349 1.043 1.00 85.81 84 ASP A O 1
ATOM 668 N N . GLU A 1 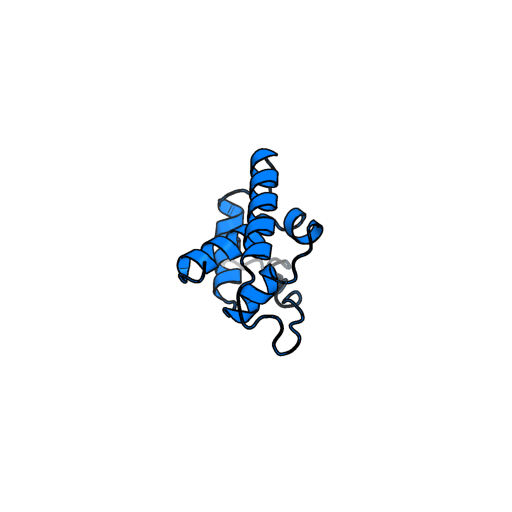85 ? 11.284 -0.049 2.853 1.00 86.25 85 GLU A N 1
ATOM 669 C CA . GLU A 1 85 ? 10.404 -1.184 2.553 1.00 86.25 85 GLU A CA 1
ATOM 670 C C . GLU A 1 85 ? 9.561 -0.933 1.308 1.00 86.25 85 GLU A C 1
ATOM 672 O O . GLU A 1 85 ? 9.455 -1.821 0.454 1.00 86.25 85 GLU A O 1
ATOM 677 N N . ILE A 1 86 ? 9.034 0.285 1.154 1.00 86.56 86 ILE A N 1
ATOM 678 C CA . ILE A 1 86 ? 8.283 0.668 -0.045 1.00 86.56 86 ILE A CA 1
ATOM 679 C C . ILE A 1 86 ? 9.189 0.593 -1.271 1.00 86.56 86 ILE A C 1
ATOM 681 O O . ILE A 1 86 ? 8.810 -0.004 -2.278 1.00 86.56 86 ILE A O 1
ATOM 685 N N . LYS A 1 87 ? 10.414 1.124 -1.181 1.00 85.38 87 LYS A N 1
ATOM 686 C CA . LYS A 1 87 ? 11.396 1.070 -2.276 1.00 85.38 87 LYS A CA 1
ATOM 687 C C . LYS A 1 87 ? 11.790 -0.359 -2.649 1.00 85.38 87 LYS A C 1
ATOM 689 O O . LYS A 1 87 ? 11.964 -0.654 -3.830 1.00 85.38 87 LYS A O 1
ATOM 694 N N . LYS A 1 88 ? 11.909 -1.261 -1.668 1.00 84.75 88 LYS A N 1
ATOM 695 C CA . LYS A 1 88 ? 12.216 -2.684 -1.898 1.00 84.75 88 LYS A CA 1
ATOM 696 C C . LYS A 1 88 ? 11.043 -3.449 -2.506 1.00 84.75 88 LYS A C 1
ATOM 698 O O . LYS A 1 88 ? 11.265 -4.396 -3.261 1.00 84.75 88 LYS A O 1
ATOM 703 N N . ARG A 1 89 ? 9.802 -3.087 -2.165 1.00 85.50 89 ARG A N 1
ATOM 704 C CA . ARG A 1 89 ? 8.590 -3.828 -2.558 1.00 85.50 89 ARG A CA 1
ATOM 705 C C . ARG A 1 89 ? 7.489 -2.912 -3.109 1.00 85.50 89 ARG A C 1
ATOM 707 O O . ARG A 1 89 ? 6.346 -2.999 -2.660 1.00 85.50 89 ARG A O 1
ATOM 714 N N . PRO A 1 90 ? 7.759 -2.089 -4.131 1.00 86.00 90 PRO A N 1
ATOM 715 C CA . PRO A 1 90 ? 6.811 -1.060 -4.545 1.00 86.00 90 PRO A CA 1
ATOM 716 C C . PRO A 1 90 ? 5.534 -1.676 -5.136 1.00 86.00 90 PRO A C 1
ATOM 718 O O . PRO A 1 90 ? 4.437 -1.216 -4.842 1.00 86.00 90 PRO A O 1
ATOM 721 N N . SER A 1 91 ? 5.644 -2.797 -5.864 1.00 86.12 91 SER A N 1
ATOM 722 C CA . SER A 1 91 ? 4.475 -3.540 -6.369 1.00 86.12 91 SER A CA 1
ATOM 723 C C . SER A 1 91 ? 3.569 -4.106 -5.267 1.00 86.12 91 SER A C 1
ATOM 725 O O . SER A 1 91 ? 2.373 -4.262 -5.485 1.00 86.12 91 SER A O 1
ATOM 727 N N . PHE A 1 92 ? 4.119 -4.434 -4.094 1.00 89.81 92 PHE A N 1
ATOM 728 C CA . PHE A 1 92 ? 3.335 -4.956 -2.973 1.00 89.81 92 PHE A CA 1
ATOM 729 C C . PHE A 1 92 ? 2.506 -3.847 -2.319 1.00 89.81 92 PHE A C 1
ATOM 731 O O . PHE A 1 92 ? 1.305 -4.012 -2.145 1.00 89.81 92 PHE A O 1
ATOM 738 N N . TYR A 1 93 ? 3.114 -2.687 -2.054 1.00 90.19 93 TYR A N 1
ATOM 739 C CA . TYR A 1 93 ? 2.387 -1.516 -1.551 1.00 90.19 93 TYR A CA 1
ATOM 740 C C . TYR A 1 93 ? 1.385 -0.964 -2.576 1.00 90.19 93 TYR A C 1
ATOM 742 O O . TYR A 1 93 ? 0.311 -0.509 -2.194 1.00 90.19 93 TYR A O 1
ATOM 750 N N . GLY A 1 94 ? 1.682 -1.075 -3.877 1.00 88.12 94 GLY A N 1
ATOM 751 C CA . GLY A 1 94 ? 0.707 -0.809 -4.938 1.00 88.12 94 GLY A CA 1
ATOM 752 C C . GLY A 1 94 ? -0.503 -1.749 -4.877 1.00 88.12 94 GLY A C 1
ATOM 753 O O . GLY A 1 94 ? -1.636 -1.289 -4.959 1.00 88.12 94 GLY A O 1
ATOM 754 N N . ALA A 1 95 ? -0.277 -3.047 -4.650 1.00 89.50 95 ALA A N 1
ATOM 755 C CA . ALA A 1 95 ? -1.359 -4.018 -4.488 1.00 89.50 95 ALA A CA 1
ATOM 756 C C . ALA A 1 95 ? -2.183 -3.778 -3.209 1.00 89.50 95 ALA A C 1
ATOM 758 O O . ALA A 1 95 ? -3.400 -3.919 -3.252 1.00 89.50 95 ALA A O 1
ATOM 759 N N . ILE A 1 96 ? -1.551 -3.367 -2.099 1.00 91.31 96 ILE A N 1
ATOM 760 C CA . ILE A 1 96 ? -2.257 -2.939 -0.875 1.00 91.31 96 ILE A CA 1
ATOM 761 C C . ILE A 1 96 ? -3.192 -1.771 -1.176 1.00 91.31 96 ILE A C 1
ATOM 763 O O . ILE A 1 96 ? -4.348 -1.797 -0.764 1.00 91.31 96 ILE A O 1
ATOM 767 N N . PHE A 1 97 ? -2.724 -0.771 -1.921 1.00 90.38 97 PHE A N 1
ATOM 768 C CA . PHE A 1 97 ? -3.563 0.364 -2.292 1.00 90.38 97 PHE A CA 1
ATOM 769 C C . PHE A 1 97 ? -4.754 -0.045 -3.172 1.00 90.38 97 PHE A C 1
ATOM 771 O O . PHE A 1 97 ? -5.885 0.359 -2.903 1.00 90.38 97 PHE A O 1
ATOM 778 N N . ASP A 1 98 ? -4.523 -0.881 -4.188 1.00 89.44 98 ASP A N 1
ATOM 779 C CA . ASP A 1 98 ? -5.597 -1.394 -5.045 1.00 89.44 98 ASP A CA 1
ATOM 780 C C . ASP A 1 98 ? -6.635 -2.198 -4.248 1.00 89.44 98 ASP A C 1
ATOM 782 O O . ASP A 1 98 ? -7.828 -2.128 -4.551 1.00 89.44 98 ASP A O 1
ATOM 786 N N . GLU A 1 99 ? -6.198 -2.942 -3.230 1.00 89.88 99 GLU A N 1
ATOM 787 C CA . GLU A 1 99 ? -7.081 -3.706 -2.347 1.00 89.88 99 GLU A CA 1
ATOM 788 C C . GLU A 1 99 ? -7.890 -2.796 -1.415 1.00 89.88 99 GLU A C 1
ATOM 790 O O . GLU A 1 99 ? -9.105 -2.957 -1.307 1.00 89.88 99 GLU A O 1
ATOM 795 N N . LEU A 1 100 ? -7.255 -1.796 -0.793 1.00 89.94 100 LEU A N 1
ATOM 796 C CA . LEU A 1 100 ? -7.949 -0.809 0.041 1.00 89.94 100 LEU A CA 1
ATOM 797 C C . LEU A 1 100 ? -9.040 -0.082 -0.754 1.00 89.94 100 LEU A C 1
ATOM 799 O O . LEU A 1 100 ? -10.163 0.069 -0.272 1.00 89.94 100 LEU A O 1
ATOM 803 N N . LYS A 1 101 ? -8.740 0.289 -2.003 1.00 89.56 101 LYS A N 1
ATOM 804 C CA . LYS A 1 101 ? -9.709 0.902 -2.913 1.00 89.56 101 LYS A CA 1
ATOM 805 C C . LYS A 1 101 ? -10.828 -0.065 -3.302 1.00 89.56 101 LYS A C 1
ATOM 807 O O . LYS A 1 101 ? -11.989 0.328 -3.320 1.00 89.56 101 LYS A O 1
ATOM 812 N N . TYR A 1 102 ? -10.501 -1.323 -3.605 1.00 90.25 102 TYR A N 1
ATOM 813 C CA . TYR A 1 102 ? -11.494 -2.351 -3.940 1.00 90.25 102 TYR A CA 1
ATOM 814 C C . TYR A 1 102 ? -12.486 -2.594 -2.792 1.00 90.25 102 TYR A C 1
ATOM 816 O O . TYR A 1 102 ? -13.677 -2.778 -3.036 1.00 90.25 102 TYR A O 1
ATOM 824 N N . ARG A 1 103 ? -12.013 -2.527 -1.542 1.00 87.00 103 ARG A N 1
ATOM 825 C CA . ARG A 1 103 ? -12.830 -2.677 -0.329 1.00 87.00 103 ARG A CA 1
ATOM 826 C C . ARG A 1 103 ? -13.541 -1.392 0.119 1.00 87.00 103 ARG A C 1
ATOM 828 O O . ARG A 1 103 ? -14.245 -1.428 1.122 1.00 87.00 103 ARG A O 1
ATOM 835 N N . ASN A 1 104 ? -13.391 -0.274 -0.601 1.00 86.62 104 ASN A N 1
ATOM 836 C CA . ASN A 1 104 ? -13.877 1.059 -0.203 1.00 86.62 104 ASN A CA 1
ATOM 837 C C . ASN A 1 104 ? -13.366 1.518 1.180 1.00 86.62 104 ASN A C 1
ATOM 839 O O . ASN A 1 104 ? -14.095 2.149 1.943 1.00 86.62 104 ASN A O 1
ATOM 843 N N . LEU A 1 105 ? -12.112 1.195 1.510 1.00 82.31 105 LEU A N 1
ATOM 844 C CA . LEU A 1 105 ? -11.459 1.572 2.771 1.00 82.31 105 LEU A CA 1
ATOM 845 C C . LEU A 1 105 ? -10.583 2.831 2.646 1.00 82.31 105 LEU A C 1
ATOM 847 O O . LEU A 1 105 ? -10.052 3.301 3.655 1.00 82.31 105 LEU A O 1
ATOM 851 N N . CYS A 1 106 ? -10.415 3.370 1.433 1.00 78.88 106 CYS A N 1
ATOM 852 C CA . CYS A 1 106 ? -9.703 4.619 1.158 1.00 78.88 106 CYS A CA 1
ATOM 853 C C . CYS A 1 106 ? -10.229 5.349 -0.081 1.00 78.88 106 CYS A C 1
ATOM 855 O O . CYS A 1 106 ? -10.711 4.660 -1.012 1.00 78.88 106 CYS A O 1
#

Radius of gyration: 16.66 Å; chains: 1; bounding box: 28×57×40 Å

pLDDT: mean 75.24, std 16.6, range [40.16, 91.5]

Secondary structure (DSSP, 8-state):
-------TT------SGGGS--PPTTTTSS--HHHHHHHHHHHHHHHHTT-GGG-HHHHHHHHHHHHTS-HHHHHHHHHS--HHHHHH-HHHHHHHHHHHHHTT--

Sequence (106 aa):
MGELIKFPGAGTKSVEKDNSPKNKEGENSYLNTKKLVEVLNILTALKKADIRSFGQHTVNRKRDLVGSYSDIELFGWINNYTEDEIKKRPSFYGAIFDELKYRNLC